Protein AF-A0A0R3U6N8-F1 (afdb_monomer_lite)

Secondary structure (DSSP, 8-state):
-----------GGGHHHHHHHHHHHHHHHHHHHHHS-TT-THHHHHHHHHHHHHHHHT---TT--EEEEETTEEEEEEEE--

Organism: Mesocestoides corti (NCBI:txid53468)

Radius of gyration: 16.33 Å; chains: 1; bounding box: 40×26×46 Å

Structure (mmCIF, N/CA/C/O backbone):
data_AF-A0A0R3U6N8-F1
#
_entry.id   AF-A0A0R3U6N8-F1
#
loop_
_atom_site.group_PDB
_atom_site.id
_atom_site.type_symbol
_atom_site.label_atom_id
_atom_site.label_alt_id
_atom_site.label_comp_id
_atom_site.label_asym_id
_atom_site.label_entity_id
_atom_site.label_seq_id
_atom_site.pdbx_PDB_ins_code
_atom_site.Cartn_x
_atom_site.Cartn_y
_atom_site.Cartn_z
_atom_site.occupancy
_atom_site.B_iso_or_equiv
_atom_site.auth_seq_id
_atom_site.auth_comp_id
_atom_site.auth_asym_id
_atom_site.auth_atom_id
_atom_site.pdbx_PDB_model_num
ATOM 1 N N . MET A 1 1 ? -7.190 3.235 35.334 1.00 35.22 1 MET A N 1
ATOM 2 C CA . MET A 1 1 ? -8.135 4.134 34.637 1.00 35.22 1 MET A CA 1
ATOM 3 C C . MET A 1 1 ? -7.989 3.876 33.146 1.00 35.22 1 MET A C 1
ATOM 5 O O . MET A 1 1 ? -6.978 4.261 32.582 1.00 35.22 1 MET A O 1
ATOM 9 N N . VAL A 1 2 ? -8.914 3.130 32.537 1.00 39.91 2 VAL A N 1
ATOM 10 C CA . VAL A 1 2 ? -8.879 2.848 31.092 1.00 39.91 2 VAL A CA 1
ATOM 11 C C . VAL A 1 2 ? -9.531 4.033 30.389 1.00 39.91 2 VAL A C 1
ATOM 13 O O . VAL A 1 2 ? -10.698 4.330 30.645 1.00 39.91 2 VAL A O 1
ATOM 16 N N . ALA A 1 3 ? -8.769 4.750 29.563 1.00 44.97 3 ALA A N 1
ATOM 17 C CA . ALA A 1 3 ? -9.308 5.830 28.751 1.00 44.97 3 ALA A CA 1
ATOM 18 C C . ALA A 1 3 ? -10.357 5.242 27.800 1.00 44.97 3 ALA A C 1
ATOM 20 O O . ALA A 1 3 ? -10.055 4.404 26.952 1.00 44.97 3 ALA A O 1
ATOM 21 N N . LYS A 1 4 ? -11.613 5.650 27.978 1.00 46.72 4 LYS A N 1
ATOM 22 C CA . LYS A 1 4 ? -12.702 5.295 27.076 1.00 46.72 4 LYS A CA 1
ATOM 23 C C . LYS A 1 4 ? -12.427 6.022 25.761 1.00 46.72 4 LYS A C 1
ATOM 25 O O . LYS A 1 4 ? -12.541 7.243 25.716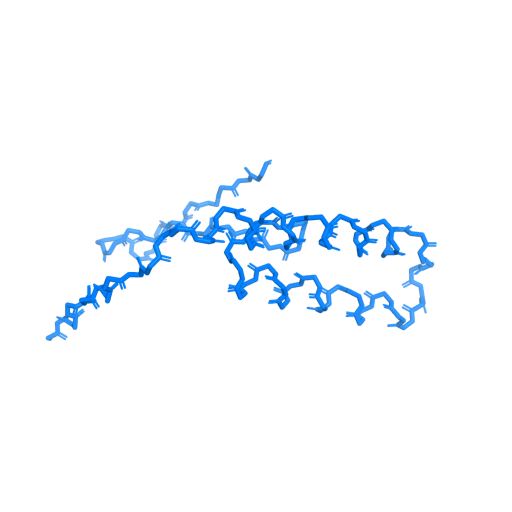 1.00 46.72 4 LYS A O 1
ATOM 30 N N . LEU A 1 5 ? -12.014 5.289 24.726 1.00 55.38 5 LEU A N 1
ATOM 31 C CA . LEU A 1 5 ? -11.886 5.806 23.362 1.00 55.38 5 LEU A CA 1
ATOM 32 C C . LEU A 1 5 ? -13.277 6.254 22.896 1.00 55.38 5 LEU A C 1
ATOM 34 O O . LEU A 1 5 ? -14.062 5.464 22.378 1.00 55.38 5 LEU A O 1
ATOM 38 N N . GLN A 1 6 ? -13.622 7.515 23.148 1.00 52.06 6 GLN A N 1
ATOM 39 C CA . GLN A 1 6 ? -14.779 8.144 22.533 1.00 52.06 6 GLN A CA 1
ATOM 40 C C . GLN A 1 6 ? -14.407 8.391 21.072 1.00 52.06 6 GLN A C 1
ATOM 42 O O . GLN A 1 6 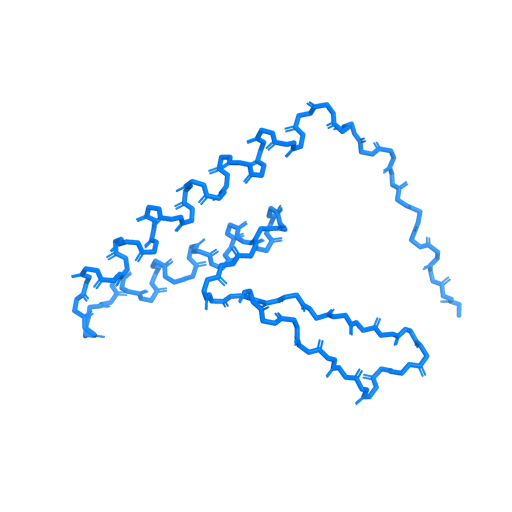? -13.668 9.322 20.760 1.00 52.06 6 GLN A O 1
ATOM 47 N N . SER A 1 7 ? -14.868 7.515 20.178 1.00 57.81 7 SER A N 1
ATOM 48 C CA . SER A 1 7 ? -14.784 7.761 18.743 1.00 57.81 7 SER A CA 1
ATOM 49 C C . SER A 1 7 ? -15.564 9.038 18.438 1.00 57.81 7 SER A C 1
ATOM 51 O O . SER A 1 7 ? -16.775 9.089 18.665 1.00 57.81 7 SER A O 1
ATOM 53 N N . LEU A 1 8 ? -14.875 10.069 17.948 1.00 54.47 8 LEU A N 1
ATOM 54 C CA . LEU A 1 8 ? -15.532 11.231 17.356 1.00 54.47 8 LEU A CA 1
ATOM 55 C C . LEU A 1 8 ? -16.447 10.749 16.218 1.00 54.47 8 LEU A C 1
ATOM 57 O O . LEU A 1 8 ? -16.103 9.764 15.555 1.00 54.47 8 LEU A O 1
ATOM 61 N N . PRO A 1 9 ? -17.598 11.400 15.977 1.00 54.91 9 PRO A N 1
ATOM 62 C CA . PRO A 1 9 ? -18.412 11.097 14.811 1.00 54.91 9 PRO A CA 1
ATOM 63 C C . PRO A 1 9 ? -17.575 11.410 13.570 1.00 54.91 9 PRO A C 1
ATOM 65 O O . PRO A 1 9 ? -17.353 12.566 13.222 1.00 54.91 9 PRO A O 1
ATOM 68 N N . VAL A 1 10 ? -17.027 10.370 12.945 1.00 60.72 10 VAL A N 1
ATOM 69 C CA . VAL A 1 10 ? -16.346 10.514 11.665 1.00 60.72 10 VAL A CA 1
ATOM 70 C C . VAL A 1 10 ? -17.439 10.760 10.630 1.00 60.72 10 VAL A C 1
ATOM 72 O O . VAL A 1 10 ? -18.405 10.007 10.544 1.00 60.72 10 VAL A O 1
ATOM 75 N N . GLU A 1 11 ? -17.317 11.822 9.845 1.00 62.25 11 GLU A N 1
ATOM 76 C CA . GLU A 1 11 ? -18.169 12.046 8.679 1.00 62.25 11 GLU A CA 1
ATOM 77 C C . GLU A 1 11 ? -17.894 10.920 7.664 1.00 62.25 11 GLU A C 1
ATOM 79 O O . GLU A 1 11 ? -16.895 10.913 6.945 1.00 62.25 11 GLU A O 1
ATOM 84 N N . HIS A 1 12 ? -18.751 9.896 7.658 1.00 61.78 12 HIS A N 1
ATOM 85 C CA . HIS A 1 12 ? -18.548 8.651 6.906 1.00 61.78 12 HIS A CA 1
ATOM 86 C C . HIS A 1 12 ? -18.793 8.786 5.389 1.00 61.78 12 HIS A C 1
ATOM 88 O O . HIS A 1 12 ? -18.535 7.839 4.643 1.00 61.78 12 HIS A O 1
ATOM 94 N N . SER A 1 13 ? -19.279 9.938 4.919 1.00 65.69 13 SER A N 1
ATOM 95 C CA . SER A 1 13 ? -19.753 10.137 3.541 1.00 65.69 13 SER A CA 1
ATOM 96 C C . SER A 1 13 ? -18.656 9.994 2.478 1.00 65.69 13 SER A C 1
ATOM 98 O O . SER A 1 13 ? -18.941 9.554 1.367 1.00 65.69 13 SER A O 1
ATOM 100 N N . SER A 1 14 ? -17.393 10.289 2.811 1.00 67.31 14 SER A N 1
ATOM 101 C CA . SER A 1 14 ? -16.263 10.253 1.866 1.00 67.31 14 SER A CA 1
ATOM 102 C C . SER A 1 14 ? -15.226 9.156 2.146 1.00 67.31 14 SER A C 1
ATOM 104 O O . SER A 1 14 ? -14.280 8.992 1.368 1.00 67.31 14 SER A O 1
ATOM 106 N N . LEU A 1 15 ? -15.394 8.361 3.212 1.00 75.94 15 LEU A N 1
ATOM 107 C CA . LEU A 1 15 ? -14.404 7.357 3.631 1.00 75.94 15 LEU A CA 1
ATOM 108 C C . LEU A 1 15 ? -14.217 6.231 2.609 1.00 75.94 15 LEU A C 1
ATOM 110 O O . LEU A 1 15 ? -13.100 5.751 2.416 1.00 75.94 15 LEU A O 1
ATOM 114 N N . GLY A 1 16 ? -15.299 5.808 1.947 1.00 84.44 16 GLY A N 1
ATOM 115 C CA . GLY A 1 16 ? -15.240 4.760 0.926 1.00 84.44 16 GLY A CA 1
ATOM 116 C C . GLY A 1 16 ? -14.368 5.165 -0.263 1.00 84.44 16 GLY A C 1
ATOM 117 O O . GLY A 1 16 ? -13.509 4.394 -0.687 1.00 84.44 16 GLY A O 1
ATOM 118 N N . LEU A 1 17 ? -14.531 6.404 -0.742 1.00 90.19 17 LEU A N 1
ATOM 119 C CA . LEU A 1 17 ? -13.742 6.949 -1.846 1.00 90.19 17 LEU A CA 1
ATOM 120 C C . LEU A 1 17 ? -12.263 7.103 -1.459 1.00 90.19 17 LEU A C 1
ATOM 122 O O . LEU A 1 17 ? -11.394 6.703 -2.227 1.00 90.19 17 LEU A O 1
ATOM 126 N N . HIS A 1 18 ? -11.975 7.608 -0.253 1.00 89.12 18 HIS A N 1
ATOM 127 C CA . HIS A 1 18 ? -10.601 7.746 0.246 1.00 89.12 18 HIS A CA 1
ATOM 128 C C . HIS A 1 18 ? -9.887 6.393 0.345 1.00 89.12 18 HIS A C 1
ATOM 130 O O . HIS A 1 18 ? -8.760 6.254 -0.123 1.00 89.12 18 HIS A O 1
ATOM 136 N N . ARG A 1 19 ? -10.550 5.370 0.902 1.00 92.00 19 ARG A N 1
ATOM 137 C CA . ARG A 1 19 ? -9.981 4.015 0.998 1.00 92.00 19 ARG A CA 1
ATOM 138 C C . ARG A 1 19 ? -9.796 3.368 -0.372 1.00 92.00 19 ARG A C 1
ATOM 140 O O . ARG A 1 19 ? -8.806 2.672 -0.581 1.00 92.00 19 ARG A O 1
ATOM 147 N N . LEU A 1 20 ? -10.718 3.601 -1.307 1.00 94.00 20 LEU A N 1
ATOM 148 C CA . LEU A 1 20 ? -10.585 3.109 -2.678 1.00 94.00 20 LEU A CA 1
ATOM 149 C C . LEU A 1 20 ? -9.388 3.754 -3.388 1.00 94.00 20 LEU A C 1
ATOM 151 O O . LEU A 1 20 ? -8.588 3.041 -3.990 1.00 94.00 20 LEU A O 1
ATOM 155 N N . ALA A 1 21 ? -9.233 5.074 -3.266 1.00 95.12 21 ALA A N 1
ATOM 156 C CA . ALA A 1 21 ? -8.092 5.799 -3.815 1.00 95.12 21 ALA A CA 1
ATOM 157 C C . ALA A 1 21 ? -6.769 5.307 -3.207 1.00 95.12 21 ALA A C 1
ATOM 159 O O . ALA A 1 21 ? -5.828 5.014 -3.940 1.00 95.12 21 ALA A O 1
ATOM 160 N N . ALA A 1 22 ? -6.725 5.122 -1.885 1.00 95.75 22 ALA A N 1
ATOM 161 C CA . ALA A 1 22 ? -5.560 4.574 -1.196 1.00 95.75 22 ALA A CA 1
ATOM 162 C C . ALA A 1 22 ? -5.211 3.160 -1.680 1.00 95.75 22 ALA A C 1
ATOM 164 O O . ALA A 1 22 ? -4.050 2.866 -1.948 1.00 95.75 22 ALA A O 1
ATOM 165 N N . LYS A 1 23 ? -6.213 2.288 -1.861 1.00 96.00 23 LYS A N 1
ATOM 166 C CA . LYS A 1 23 ? -6.004 0.934 -2.391 1.00 96.00 23 LYS A CA 1
ATOM 167 C C . LYS A 1 23 ? -5.440 0.956 -3.814 1.00 96.00 23 LYS A C 1
ATOM 169 O O . LYS A 1 23 ? -4.524 0.193 -4.106 1.00 96.00 23 LYS A O 1
ATOM 174 N N . ALA A 1 24 ? -5.956 1.831 -4.679 1.00 97.44 24 ALA A N 1
ATOM 175 C CA . ALA A 1 24 ? -5.446 1.991 -6.039 1.00 97.44 24 ALA A CA 1
ATOM 176 C C . ALA A 1 24 ? -3.983 2.472 -6.046 1.00 97.44 24 ALA A C 1
ATOM 178 O O . ALA A 1 24 ? -3.153 1.893 -6.743 1.00 97.44 24 ALA A O 1
ATOM 179 N N . GLN A 1 25 ? -3.652 3.463 -5.212 1.00 96.88 25 GLN A N 1
ATOM 180 C CA . GLN A 1 25 ? -2.278 3.956 -5.055 1.00 96.88 25 GLN A CA 1
ATOM 181 C C . GLN A 1 25 ? -1.328 2.876 -4.525 1.00 96.88 25 GLN A C 1
ATOM 183 O O . GLN A 1 25 ? -0.217 2.730 -5.031 1.00 96.88 25 GLN A O 1
ATOM 188 N N . ILE A 1 26 ? -1.761 2.089 -3.534 1.00 97.31 26 ILE A N 1
ATOM 189 C CA . ILE A 1 26 ? -0.975 0.968 -3.002 1.00 97.31 26 ILE A CA 1
ATOM 190 C C . ILE A 1 26 ? -0.674 -0.049 -4.107 1.00 97.31 26 ILE A C 1
ATOM 192 O O . ILE A 1 26 ? 0.466 -0.490 -4.208 1.00 97.31 26 ILE A O 1
ATOM 196 N N . PHE A 1 27 ? -1.651 -0.407 -4.946 1.00 96.75 27 PHE A N 1
ATOM 197 C CA . PHE A 1 27 ? -1.413 -1.348 -6.045 1.00 96.75 27 PHE A CA 1
ATOM 198 C C . PHE A 1 27 ? -0.384 -0.830 -7.049 1.00 96.75 27 PHE A C 1
ATOM 200 O O . PHE A 1 27 ? 0.557 -1.552 -7.366 1.00 96.75 27 PHE A O 1
ATOM 207 N N . GLU A 1 28 ? -0.483 0.433 -7.460 1.00 96.88 28 GLU A N 1
ATOM 208 C CA . GLU A 1 28 ? 0.496 1.027 -8.374 1.00 96.88 28 GLU A CA 1
ATOM 209 C C . GLU A 1 28 ? 1.920 1.016 -7.784 1.00 96.88 28 GLU A C 1
ATOM 211 O O . GLU A 1 28 ? 2.895 0.713 -8.475 1.00 96.88 28 GLU A O 1
ATOM 216 N N . LEU A 1 29 ? 2.059 1.318 -6.490 1.00 96.38 29 LEU A N 1
ATOM 217 C CA . LEU A 1 29 ? 3.352 1.291 -5.804 1.00 96.38 29 LEU A CA 1
ATOM 218 C C . LEU A 1 29 ? 3.897 -0.133 -5.636 1.00 96.38 29 LEU A C 1
ATOM 220 O O . LEU A 1 29 ? 5.106 -0.336 -5.750 1.00 96.38 29 LEU A O 1
ATOM 224 N N . VAL A 1 30 ? 3.032 -1.121 -5.390 1.00 95.88 30 VAL A N 1
ATOM 225 C CA . VAL A 1 30 ? 3.418 -2.539 -5.309 1.00 95.88 30 VAL A CA 1
ATOM 226 C C . VAL A 1 30 ? 3.928 -3.041 -6.659 1.00 95.88 30 VAL A C 1
ATOM 228 O O . VAL A 1 30 ? 4.945 -3.740 -6.697 1.00 95.88 30 VAL A O 1
ATOM 231 N N . ASP A 1 31 ? 3.288 -2.649 -7.760 1.00 95.69 31 ASP A N 1
ATOM 232 C CA . ASP A 1 31 ? 3.736 -2.998 -9.111 1.00 95.69 31 ASP A CA 1
ATOM 233 C C . ASP A 1 31 ? 5.114 -2.390 -9.406 1.00 95.69 31 ASP A C 1
ATOM 235 O O . ASP A 1 31 ? 6.036 -3.102 -9.816 1.00 95.69 31 ASP A O 1
ATOM 239 N N . LYS A 1 32 ? 5.311 -1.101 -9.090 1.00 94.81 32 LYS A N 1
ATOM 240 C CA . LYS A 1 32 ? 6.622 -0.431 -9.199 1.00 94.81 32 LYS A CA 1
ATOM 241 C C . LYS A 1 32 ? 7.687 -1.113 -8.340 1.00 94.81 32 LYS A C 1
ATOM 243 O O . LYS A 1 32 ? 8.785 -1.383 -8.820 1.00 94.81 32 LYS A O 1
ATOM 248 N N . HIS A 1 33 ? 7.363 -1.446 -7.091 1.00 94.31 33 HIS A N 1
ATOM 249 C CA . HIS A 1 33 ? 8.274 -2.142 -6.181 1.00 94.31 33 HIS A CA 1
ATOM 250 C C . HIS A 1 33 ? 8.669 -3.530 -6.713 1.00 94.31 33 HIS A C 1
ATOM 252 O O . HIS A 1 33 ? 9.805 -3.971 -6.533 1.00 94.31 33 HIS A O 1
ATOM 258 N N . SER A 1 34 ? 7.740 -4.226 -7.370 1.00 91.69 34 SER A N 1
ATOM 259 C CA . SER A 1 34 ? 7.969 -5.557 -7.941 1.00 91.69 34 SER A CA 1
ATOM 260 C C . SER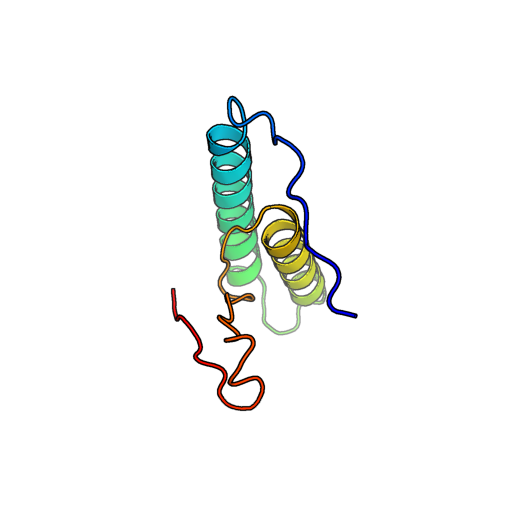 A 1 34 ? 8.827 -5.514 -9.209 1.00 91.69 34 SER A C 1
ATOM 262 O O . SER A 1 34 ? 9.546 -6.475 -9.481 1.00 91.69 34 SER A O 1
ATOM 264 N N . ALA A 1 35 ? 8.789 -4.400 -9.947 1.00 91.88 35 ALA A N 1
ATOM 265 C CA . ALA A 1 35 ? 9.587 -4.173 -11.150 1.00 91.88 35 ALA A CA 1
ATOM 266 C C . ALA A 1 35 ? 11.055 -3.787 -10.872 1.00 91.88 35 ALA A C 1
ATOM 268 O O . ALA A 1 35 ? 11.912 -4.008 -11.728 1.00 91.88 35 ALA A O 1
ATOM 269 N N . LEU A 1 36 ? 11.369 -3.221 -9.700 1.00 90.50 36 LEU A N 1
ATOM 270 C CA . LEU A 1 36 ? 12.745 -2.857 -9.330 1.00 90.50 36 LEU A CA 1
ATOM 271 C C . LEU A 1 36 ? 13.619 -4.092 -9.076 1.00 90.50 36 LEU A C 1
ATOM 273 O O . LEU A 1 36 ? 13.131 -5.135 -8.642 1.00 90.50 36 LEU A O 1
ATOM 277 N N . SER A 1 37 ? 14.938 -3.978 -9.257 1.00 82.88 37 SER A N 1
ATOM 278 C CA . SER A 1 37 ? 15.878 -5.037 -8.852 1.00 82.88 37 SER A CA 1
ATOM 279 C C . SER A 1 37 ? 15.989 -5.126 -7.319 1.00 82.88 37 SER A C 1
ATOM 281 O O . SER A 1 37 ? 15.529 -4.237 -6.600 1.00 82.88 37 SER A O 1
ATOM 283 N N . LYS A 1 38 ? 16.536 -6.225 -6.779 1.00 76.31 38 LYS A N 1
ATOM 284 C CA . LYS A 1 38 ? 16.685 -6.394 -5.318 1.00 76.31 38 LYS A CA 1
ATOM 285 C C . LYS A 1 38 ? 17.710 -5.443 -4.697 1.00 76.31 38 LYS A C 1
ATOM 287 O O . LYS A 1 38 ? 17.544 -5.103 -3.531 1.00 76.31 38 LYS A O 1
ATOM 292 N N . ASP A 1 39 ? 18.683 -4.993 -5.483 1.00 76.25 39 ASP A N 1
ATOM 293 C CA . ASP A 1 39 ? 19.783 -4.131 -5.035 1.00 76.25 39 ASP A CA 1
ATOM 294 C C . ASP A 1 39 ? 19.502 -2.641 -5.280 1.00 76.25 39 ASP A C 1
ATOM 296 O O . ASP A 1 39 ? 20.368 -1.791 -5.080 1.00 76.25 39 ASP A O 1
ATOM 300 N N . ASP A 1 40 ? 18.287 -2.309 -5.721 1.00 79.44 40 ASP A N 1
ATOM 301 C CA . ASP A 1 40 ? 17.886 -0.931 -5.965 1.00 79.44 40 ASP A CA 1
ATOM 302 C C . ASP A 1 40 ? 17.474 -0.242 -4.655 1.00 79.44 40 ASP A C 1
ATOM 304 O O . ASP A 1 40 ? 16.536 -0.677 -3.977 1.00 79.44 40 ASP A O 1
ATOM 308 N N . GLY A 1 41 ? 18.152 0.856 -4.310 1.00 79.06 41 GLY A N 1
ATOM 309 C CA . GLY A 1 41 ? 17.825 1.680 -3.142 1.00 79.06 41 GLY A CA 1
ATOM 310 C C . GLY A 1 41 ? 16.381 2.197 -3.157 1.00 79.06 41 GLY A C 1
ATOM 311 O O . GLY A 1 41 ? 15.750 2.275 -2.101 1.00 79.06 41 GLY A O 1
ATOM 312 N N . GLY A 1 42 ? 15.803 2.421 -4.345 1.00 84.62 42 GLY A N 1
ATOM 313 C CA . GLY A 1 42 ? 14.416 2.865 -4.500 1.00 84.62 42 GLY A CA 1
ATOM 314 C C . GLY A 1 42 ? 13.383 1.844 -4.011 1.00 84.62 42 GLY A C 1
ATOM 315 O O . GLY A 1 42 ? 12.248 2.195 -3.690 1.00 84.62 42 GLY A O 1
ATOM 316 N N . ARG A 1 43 ? 13.762 0.566 -3.873 1.00 89.38 43 ARG A N 1
ATOM 317 C CA . ARG A 1 43 ? 12.870 -0.485 -3.366 1.00 89.38 43 ARG A CA 1
ATOM 318 C C . ARG A 1 43 ? 12.500 -0.253 -1.898 1.00 89.38 43 ARG A C 1
ATOM 320 O O . ARG A 1 43 ? 11.347 -0.457 -1.516 1.00 89.38 43 ARG A O 1
ATOM 327 N N . ALA A 1 44 ? 13.460 0.174 -1.077 1.00 91.19 44 ALA A N 1
ATOM 328 C CA . ALA A 1 44 ? 13.215 0.461 0.336 1.00 91.19 44 ALA A CA 1
ATOM 329 C C . ALA A 1 44 ? 12.295 1.679 0.507 1.00 91.19 44 ALA A C 1
ATOM 331 O O . A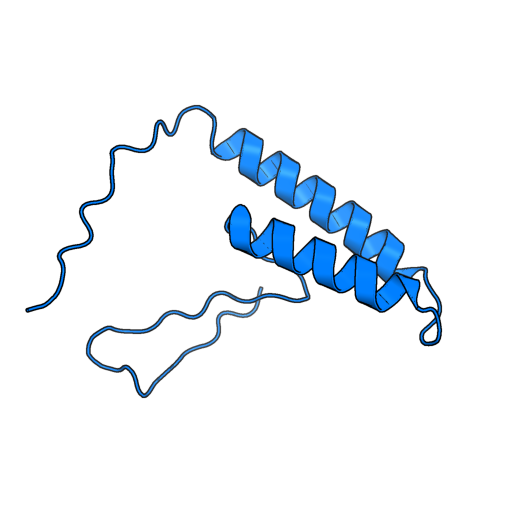LA A 1 44 ? 11.376 1.645 1.325 1.00 91.19 44 ALA A O 1
ATOM 332 N N . GLU A 1 45 ? 12.496 2.708 -0.317 1.00 93.00 45 GLU A N 1
ATOM 333 C CA . GLU A 1 45 ? 11.679 3.925 -0.328 1.00 93.00 45 GLU A CA 1
ATOM 334 C C . GLU A 1 45 ? 10.226 3.623 -0.717 1.00 93.00 45 GLU A C 1
ATOM 336 O O . GLU A 1 45 ? 9.302 3.992 0.009 1.00 93.00 45 GLU A O 1
ATOM 341 N N . LEU A 1 46 ? 10.010 2.863 -1.799 1.00 94.69 46 LEU A N 1
ATOM 342 C CA . LEU A 1 46 ? 8.664 2.450 -2.211 1.00 94.69 46 LEU A CA 1
ATOM 343 C C . LEU A 1 46 ? 7.975 1.591 -1.150 1.00 94.69 46 LEU A C 1
ATOM 345 O O . LEU A 1 46 ? 6.784 1.766 -0.891 1.00 94.69 46 LEU A O 1
ATOM 349 N N . ARG A 1 47 ? 8.711 0.677 -0.505 1.00 94.94 47 ARG A N 1
ATOM 350 C CA . ARG A 1 47 ? 8.163 -0.123 0.596 1.00 94.94 47 ARG A CA 1
ATOM 351 C C . ARG A 1 47 ? 7.690 0.772 1.740 1.00 94.94 47 ARG A C 1
ATOM 353 O O . ARG A 1 47 ? 6.589 0.553 2.242 1.00 94.94 47 ARG A O 1
ATOM 360 N N . GLN A 1 48 ? 8.495 1.753 2.148 1.00 96.31 48 GLN A N 1
ATOM 361 C CA . GLN A 1 48 ? 8.125 2.668 3.227 1.00 96.31 48 GLN A CA 1
ATOM 362 C C . GLN A 1 48 ? 6.885 3.487 2.853 1.00 96.31 48 GLN A C 1
ATOM 364 O O . GLN A 1 48 ? 5.939 3.548 3.632 1.00 96.31 48 GLN A O 1
ATOM 369 N N . GLN A 1 49 ? 6.826 4.003 1.623 1.00 96.81 49 GLN A N 1
ATOM 370 C CA . GLN A 1 49 ? 5.662 4.740 1.131 1.00 96.81 49 GLN A CA 1
ATOM 371 C C . GLN A 1 49 ? 4.374 3.900 1.170 1.00 96.81 49 GLN A C 1
ATOM 373 O O . GLN A 1 49 ? 3.316 4.395 1.562 1.00 96.81 49 GLN A O 1
ATOM 378 N N . ILE A 1 50 ? 4.447 2.616 0.803 1.00 97.19 50 ILE A N 1
ATOM 379 C CA . ILE A 1 50 ? 3.299 1.699 0.872 1.00 97.19 50 ILE A CA 1
ATOM 380 C C . ILE A 1 50 ? 2.844 1.494 2.321 1.00 97.19 50 ILE A C 1
ATOM 382 O O . ILE A 1 50 ? 1.641 1.507 2.592 1.00 97.19 50 ILE A O 1
ATOM 386 N N . VAL A 1 51 ? 3.789 1.327 3.252 1.00 96.50 51 VAL A N 1
ATOM 387 C CA . VAL A 1 51 ? 3.488 1.193 4.685 1.00 96.50 51 VAL A CA 1
ATOM 388 C C . VAL A 1 51 ? 2.799 2.452 5.209 1.00 96.50 51 VAL A C 1
ATOM 390 O O . VAL A 1 51 ? 1.770 2.335 5.870 1.00 96.50 51 VAL A O 1
ATOM 393 N N . ASP A 1 52 ? 3.299 3.637 4.862 1.00 97.12 52 ASP A N 1
ATOM 394 C CA . ASP A 1 52 ? 2.753 4.912 5.335 1.00 97.12 52 ASP A CA 1
ATOM 395 C C . ASP A 1 52 ? 1.324 5.154 4.828 1.00 97.12 52 ASP A C 1
ATOM 397 O O . ASP A 1 52 ? 0.447 5.567 5.587 1.00 97.12 52 ASP A O 1
ATOM 401 N N . ILE A 1 53 ? 1.040 4.865 3.553 1.00 96.06 53 ILE A N 1
ATOM 402 C CA . ILE A 1 53 ? -0.327 4.978 3.015 1.00 96.06 53 ILE A CA 1
ATOM 403 C C . ILE A 1 53 ? -1.242 3.964 3.704 1.00 96.06 53 ILE A C 1
ATOM 405 O O . ILE A 1 53 ? -2.357 4.299 4.109 1.00 96.06 53 ILE A O 1
ATOM 409 N N . SER A 1 54 ? -0.774 2.726 3.858 1.00 95.44 54 SER A N 1
ATOM 410 C CA . SER A 1 54 ? -1.546 1.640 4.453 1.00 95.44 54 SER A CA 1
ATOM 411 C C . SER A 1 54 ? -1.973 1.941 5.892 1.00 95.44 54 SER A C 1
ATOM 413 O O . SER A 1 54 ? -3.154 1.794 6.223 1.00 95.44 54 SER A O 1
ATOM 415 N N . THR A 1 55 ? -1.045 2.406 6.733 1.00 92.81 55 THR A N 1
ATOM 416 C CA . THR A 1 55 ? -1.305 2.709 8.148 1.00 92.81 55 THR A CA 1
ATOM 417 C C . THR A 1 55 ? -2.211 3.926 8.313 1.00 92.81 55 THR A C 1
ATOM 419 O O . THR A 1 55 ? -3.158 3.878 9.095 1.00 92.81 55 THR A O 1
ATOM 422 N N . ASN A 1 56 ? -1.998 4.983 7.525 1.00 92.06 56 ASN A N 1
ATOM 423 C CA . ASN A 1 56 ? -2.797 6.208 7.611 1.00 92.06 56 ASN A CA 1
ATOM 424 C C . ASN A 1 56 ? -4.234 6.029 7.103 1.00 92.06 56 ASN A C 1
ATOM 426 O O . ASN A 1 56 ? -5.157 6.682 7.586 1.00 92.06 56 ASN A O 1
ATOM 430 N N . THR A 1 57 ? -4.443 5.145 6.125 1.00 91.31 57 THR A N 1
ATOM 431 C CA . THR A 1 57 ? -5.759 4.952 5.489 1.00 91.31 57 THR A CA 1
ATOM 432 C C . THR A 1 57 ? -6.515 3.732 6.012 1.00 91.31 57 THR A C 1
ATOM 434 O O . THR A 1 57 ? -7.687 3.545 5.671 1.00 91.31 57 THR A O 1
ATOM 437 N N . ASN A 1 58 ? -5.883 2.926 6.874 1.00 90.06 58 ASN A N 1
ATOM 438 C CA . ASN A 1 58 ? -6.387 1.628 7.323 1.00 90.06 58 ASN A CA 1
ATOM 439 C C . ASN A 1 58 ? -6.763 0.715 6.140 1.00 90.06 58 ASN A C 1
ATOM 441 O O . ASN A 1 58 ? -7.818 0.076 6.133 1.00 90.06 58 ASN A O 1
ATOM 445 N N . VAL A 1 59 ? -5.894 0.654 5.131 1.00 93.12 59 VAL A N 1
ATOM 446 C CA . VAL A 1 59 ? -6.022 -0.235 3.968 1.00 93.12 59 VAL A CA 1
ATOM 447 C C . VAL A 1 59 ? -4.857 -1.211 3.980 1.00 93.12 59 VAL A C 1
ATOM 449 O O . VAL A 1 59 ? -3.711 -0.786 4.042 1.00 93.12 59 VAL A O 1
ATOM 452 N N . ILE A 1 60 ? -5.126 -2.516 3.923 1.00 93.06 60 ILE A N 1
ATOM 453 C CA . ILE A 1 60 ? -4.075 -3.541 3.981 1.00 93.06 60 ILE A CA 1
ATOM 454 C C . ILE A 1 60 ? -3.187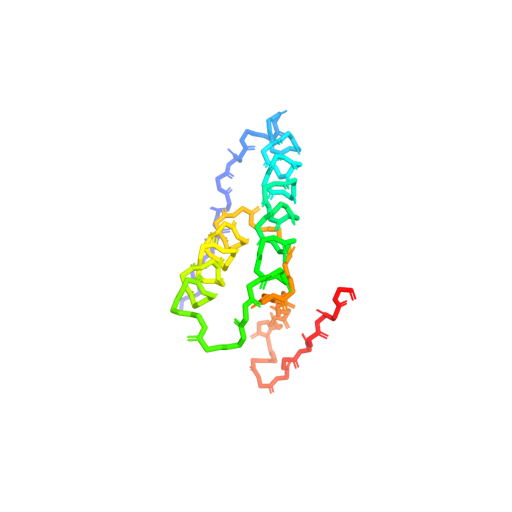 -3.519 2.726 1.00 93.06 60 ILE A C 1
ATOM 456 O O . ILE A 1 60 ? -3.668 -3.280 1.617 1.00 93.06 60 ILE A O 1
ATOM 460 N N . SER A 1 61 ? -1.895 -3.789 2.904 1.00 94.62 61 SER A N 1
ATOM 461 C CA . SER A 1 61 ? -0.903 -3.914 1.830 1.00 94.62 61 SER A CA 1
ATOM 462 C C . SER A 1 61 ? -0.061 -5.183 2.028 1.00 94.62 61 SER A C 1
ATOM 464 O O . SER A 1 61 ? -0.061 -5.731 3.129 1.00 94.62 61 SER A O 1
ATOM 466 N N . PRO A 1 62 ? 0.728 -5.636 1.035 1.00 93.75 62 PRO A N 1
ATOM 467 C CA . PRO A 1 62 ? 1.644 -6.772 1.208 1.00 93.75 62 PRO A CA 1
ATOM 468 C C . PRO A 1 62 ? 2.683 -6.598 2.329 1.00 93.75 62 PRO A C 1
ATOM 470 O O . PRO A 1 62 ? 3.294 -7.574 2.758 1.00 93.75 62 PRO A O 1
ATOM 473 N N . PHE A 1 63 ? 2.906 -5.364 2.790 1.00 93.81 63 PHE A N 1
ATOM 474 C CA . PHE A 1 63 ? 3.901 -5.027 3.809 1.00 93.81 63 PHE A CA 1
ATOM 475 C C . PHE A 1 63 ? 3.293 -4.709 5.178 1.00 93.81 63 PHE A C 1
ATOM 477 O O . PHE A 1 63 ? 4.032 -4.376 6.104 1.00 93.81 63 PHE A O 1
ATOM 484 N N . THR A 1 64 ? 1.970 -4.804 5.321 1.00 93.75 64 THR A N 1
ATOM 485 C CA . THR A 1 64 ? 1.245 -4.488 6.557 1.00 93.75 64 THR A CA 1
ATOM 486 C C . THR A 1 64 ? 0.205 -5.564 6.867 1.00 93.75 64 THR A C 1
ATOM 488 O O . THR A 1 64 ? -0.197 -6.350 6.012 1.00 93.75 64 THR A O 1
ATOM 491 N N . SER A 1 65 ? -0.225 -5.660 8.122 1.00 91.56 65 SER A N 1
ATOM 492 C CA . SER A 1 65 ? -1.260 -6.610 8.547 1.00 91.56 65 SER A CA 1
ATOM 493 C C . SER A 1 65 ? -2.049 -6.039 9.719 1.00 91.56 65 SER A C 1
ATOM 495 O O . SER A 1 65 ? -1.506 -5.273 10.515 1.00 91.56 65 SER A O 1
ATOM 497 N N . PHE A 1 66 ? -3.326 -6.411 9.828 1.00 85.12 66 PHE A N 1
ATOM 498 C CA . PHE A 1 66 ? -4.172 -6.019 10.955 1.00 85.12 66 PHE A CA 1
ATOM 499 C C . PHE A 1 66 ? -4.090 -7.044 12.072 1.00 85.12 66 PHE A C 1
ATOM 501 O O . PHE A 1 66 ? -4.359 -8.229 11.854 1.00 85.12 66 PHE A O 1
ATOM 508 N N . ILE A 1 67 ? -3.736 -6.572 13.267 1.00 82.38 67 ILE A N 1
ATOM 509 C CA . ILE A 1 67 ? -3.589 -7.413 14.453 1.00 82.38 67 ILE A CA 1
ATOM 510 C C . ILE A 1 67 ? -4.738 -7.116 15.392 1.00 82.38 67 ILE A C 1
ATOM 512 O O . ILE A 1 67 ? -4.843 -6.020 15.942 1.00 82.38 67 ILE A O 1
ATOM 516 N N . GLY A 1 68 ? -5.618 -8.100 15.547 1.00 79.56 68 GLY A N 1
ATOM 517 C CA . GLY A 1 68 ? -6.661 -8.049 16.556 1.00 79.56 68 GLY A CA 1
ATOM 518 C C . GLY A 1 68 ? -6.053 -8.366 17.914 1.00 79.56 68 GLY A C 1
ATOM 519 O O . GLY A 1 68 ? -5.678 -9.512 18.161 1.00 79.56 68 GLY A O 1
ATOM 520 N N . VAL A 1 69 ? -5.968 -7.365 18.788 1.00 78.69 69 VAL A N 1
ATOM 521 C CA . VAL A 1 69 ? -5.577 -7.558 20.188 1.00 78.69 69 VAL A CA 1
ATOM 522 C C . VAL A 1 69 ? -6.842 -7.557 21.032 1.00 78.69 69 VAL A C 1
ATOM 524 O O . VAL A 1 69 ? -7.583 -6.574 21.053 1.00 78.69 69 VAL A O 1
ATOM 527 N N . SER A 1 70 ? -7.107 -8.669 21.715 1.00 79.25 70 SER A N 1
ATOM 528 C CA . SER A 1 70 ? -8.185 -8.705 22.703 1.00 79.25 70 SER A CA 1
ATOM 529 C C . SER A 1 70 ? -7.721 -7.960 23.957 1.00 79.25 70 SER A C 1
ATOM 531 O O . SER A 1 70 ? -6.626 -8.252 24.443 1.00 79.25 70 SER A O 1
ATOM 533 N N . PRO A 1 71 ? -8.522 -7.037 24.519 1.00 75.75 71 PRO A N 1
ATOM 534 C CA . PRO A 1 71 ? -8.117 -6.256 25.691 1.00 75.75 71 PRO A CA 1
ATOM 535 C C . PRO A 1 71 ? -7.774 -7.139 26.901 1.00 75.75 71 PRO A C 1
ATOM 537 O O . PRO A 1 71 ? -6.893 -6.776 27.680 1.00 75.75 71 PRO A O 1
ATOM 540 N N . ASP A 1 72 ? -8.409 -8.312 26.992 1.00 79.69 72 AS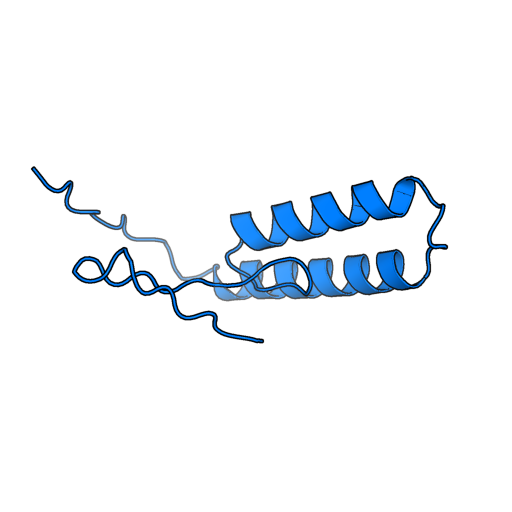P A N 1
ATOM 541 C CA . ASP A 1 72 ? -8.245 -9.294 28.070 1.00 79.69 72 ASP A CA 1
ATOM 542 C C . ASP A 1 72 ? -7.169 -10.358 27.783 1.00 79.69 72 ASP A C 1
ATOM 544 O O . ASP A 1 72 ? -6.846 -11.160 28.655 1.00 79.69 72 ASP A O 1
ATOM 548 N N . LYS A 1 73 ? -6.623 -10.396 26.559 1.00 66.50 73 LYS A N 1
ATOM 549 C CA . LYS A 1 73 ? -5.627 -11.387 26.116 1.00 66.50 73 LYS A CA 1
ATOM 550 C C . LYS A 1 73 ? -4.500 -10.722 25.332 1.00 66.50 73 LYS A C 1
ATOM 552 O O . LYS A 1 73 ? -4.241 -11.058 24.178 1.00 66.50 73 LYS A O 1
ATOM 557 N N . GLN A 1 74 ? -3.846 -9.749 25.958 1.00 59.34 74 GLN A N 1
ATOM 558 C CA . GLN A 1 74 ? -2.756 -8.992 25.328 1.00 59.34 74 GLN A CA 1
ATOM 559 C C . GLN A 1 74 ? -1.558 -9.881 24.939 1.00 59.34 74 GLN A C 1
ATOM 561 O O . GLN A 1 74 ? -0.769 -9.487 24.085 1.00 59.34 74 GLN A O 1
ATOM 566 N N . ASP A 1 75 ? -1.487 -11.101 25.479 1.00 60.97 75 ASP A N 1
ATOM 567 C CA . ASP A 1 75 ? -0.443 -12.087 25.189 1.00 60.97 75 ASP A CA 1
ATOM 568 C C . ASP A 1 75 ? -0.771 -13.027 24.004 1.00 60.97 75 ASP A C 1
ATOM 570 O O . ASP A 1 75 ? 0.110 -13.733 23.516 1.00 60.97 75 ASP A O 1
ATOM 574 N N . GLU A 1 76 ? -2.010 -13.029 23.489 1.00 59.97 76 GLU A N 1
ATOM 575 C CA . GLU A 1 76 ? -2.445 -13.882 22.368 1.00 59.97 76 GLU A CA 1
ATOM 576 C C . GLU A 1 76 ? -2.840 -13.022 21.154 1.00 59.97 76 GLU A C 1
ATOM 578 O O . GLU A 1 76 ? -4.008 -12.700 20.933 1.00 59.97 76 GLU A O 1
ATOM 583 N N . CYS A 1 77 ? -1.857 -12.634 20.335 1.00 56.19 77 CYS A N 1
ATOM 584 C CA . CYS A 1 77 ? -2.114 -11.944 19.067 1.00 56.19 77 CYS A CA 1
ATOM 585 C C . CYS A 1 77 ? -2.421 -12.947 17.942 1.00 56.19 77 CYS A C 1
ATOM 587 O O . CYS A 1 77 ? -1.605 -13.819 17.638 1.00 56.19 77 CYS A O 1
ATOM 589 N N . SER A 1 78 ? -3.568 -12.782 17.273 1.00 61.75 78 SER A N 1
ATOM 590 C CA . SER A 1 78 ? -3.895 -13.507 16.036 1.00 61.75 78 SER A CA 1
ATOM 591 C C . SER A 1 78 ? -3.676 -12.608 14.815 1.00 61.75 78 SER A C 1
ATOM 593 O O . SER A 1 78 ? -4.101 -11.451 14.789 1.00 61.75 78 SER A O 1
ATOM 595 N N . TRP A 1 79 ? -2.973 -13.131 13.807 1.00 59.75 79 TRP A N 1
ATOM 596 C CA . TRP A 1 79 ? -2.637 -12.403 12.581 1.00 59.75 79 TRP A CA 1
ATOM 597 C C . TRP A 1 79 ? -3.673 -12.740 11.510 1.00 59.75 79 TRP A C 1
ATOM 599 O O . TRP A 1 79 ? -3.825 -13.907 11.144 1.00 59.75 79 TRP A O 1
ATOM 609 N N . ILE A 1 80 ? -4.368 -11.732 10.984 1.00 59.69 80 ILE A N 1
ATOM 610 C CA . ILE A 1 80 ? -5.266 -11.913 9.841 1.00 59.69 80 ILE A CA 1
ATOM 611 C C . ILE A 1 80 ? -4.416 -11.778 8.577 1.00 59.69 80 ILE A C 1
ATOM 613 O O . ILE A 1 80 ? -3.902 -10.694 8.290 1.00 59.69 80 ILE A O 1
ATOM 617 N N . ARG A 1 81 ? -4.234 -12.881 7.839 1.00 52.06 81 ARG A N 1
ATOM 618 C CA . ARG A 1 81 ? -3.617 -12.814 6.508 1.00 52.06 81 ARG A CA 1
ATOM 619 C C . ARG A 1 81 ? -4.635 -12.251 5.502 1.00 52.06 81 ARG A C 1
ATOM 621 O O . ARG A 1 81 ? -5.798 -12.648 5.586 1.00 52.06 81 ARG A O 1
ATOM 628 N N . PRO A 1 82 ? -4.216 -11.336 4.609 1.00 52.44 82 PRO A N 1
ATOM 629 C CA . PRO A 1 82 ? -5.044 -10.879 3.497 1.00 52.44 82 PRO A CA 1
ATOM 630 C C . PRO A 1 82 ? -5.413 -12.007 2.530 1.00 52.44 82 PRO A C 1
ATOM 632 O O . PRO A 1 82 ? -4.638 -12.990 2.435 1.00 52.44 82 PRO A O 1
#

Foldseek 3Di:
DDPDPPDDPDPCPCLVVLLVVLVVVLVVLVVVLVPDDPPDPVNVVSLVVSVVSCVVSVHDHPNDWDWDQDPVCNPDIDTDDD

pLDDT: mean 80.42, std 17.14, range [35.22, 97.44]

Sequence (82 aa):
MVAKLQSLPVEHSSLGLHRLAAKAQIFELVDKHSALSKDDGGRAELRQQIVDISTNTNVISPFTSFIGVSPDKQDECSWIRP